Protein AF-A0A7X8SR75-F1 (afdb_monomer_lite)

Radius of gyration: 15.62 Å; chains: 1; bounding box: 55×25×36 Å

InterPro domains:
  IPR007347 Sporulation stage V, protein S [PF04232] (4-72)
  IPR036882 Alba-like domain superfamily [G3DSA:3.30.110.20] (2-87)

Secondary structure (DSSP, 8-state):
---EEEE-TT--HHHHHHHHHHHHHHSSEEEEEE-SHHHHHHHHHHHHHHHHHHHTTTEEEEEEEEEEE-TTS-EEEEEEEEEEE----------

Foldseek 3Di:
DADEAEFDLPDDLCVLLVVQVVSVVVDQKYKYKYADDSRVVSVVSNLVVNQVVVVVVQKGKDKDWDWDADPPRGIMIMIIIGIDRPDDPPPPPPD

Structure (mmCIF, N/CA/C/O backbone):
data_AF-A0A7X8SR75-F1
#
_entry.id   AF-A0A7X8SR75-F1
#
loop_
_atom_site.group_PDB
_atom_site.id
_atom_site.type_symbol
_atom_site.label_atom_id
_atom_site.label_alt_id
_atom_site.label_comp_id
_atom_site.label_asym_id
_atom_site.label_entity_id
_atom_site.label_seq_id
_atom_site.pdbx_PDB_ins_code
_atom_site.Cartn_x
_atom_site.Cartn_y
_atom_site.Cartn_z
_atom_site.occupancy
_atom_site.B_iso_or_equiv
_atom_site.auth_seq_id
_atom_site.auth_comp_id
_atom_site.auth_asym_id
_atom_site.auth_atom_id
_atom_site.pdbx_PDB_model_num
ATOM 1 N N . MET A 1 1 ? 6.138 17.805 3.101 1.00 40.94 1 MET A N 1
ATOM 2 C CA . MET A 1 1 ? 6.261 16.669 2.156 1.00 40.94 1 MET A CA 1
ATOM 3 C C . MET A 1 1 ? 5.336 15.555 2.616 1.00 40.94 1 MET A C 1
ATOM 5 O O . MET A 1 1 ? 5.477 15.113 3.746 1.00 40.94 1 MET A O 1
ATOM 9 N N . GLN A 1 2 ? 4.365 15.139 1.798 1.00 54.16 2 GLN A N 1
ATOM 10 C CA . GLN A 1 2 ? 3.563 13.950 2.118 1.00 54.16 2 GLN A CA 1
ATOM 11 C C . GLN A 1 2 ? 4.467 12.716 2.009 1.00 54.16 2 GLN A C 1
ATOM 13 O O . GLN A 1 2 ? 5.215 12.595 1.041 1.00 54.16 2 GLN A O 1
ATOM 18 N N . ASN A 1 3 ? 4.440 11.835 3.008 1.00 74.19 3 ASN A N 1
ATOM 19 C CA . ASN A 1 3 ? 5.282 10.642 3.031 1.00 74.19 3 ASN A CA 1
ATOM 20 C C . ASN A 1 3 ? 4.804 9.674 1.930 1.00 74.19 3 ASN A C 1
ATOM 22 O O . ASN A 1 3 ? 3.687 9.160 2.002 1.00 74.19 3 ASN A O 1
ATOM 26 N N . ILE A 1 4 ? 5.602 9.490 0.871 1.00 90.75 4 ILE A N 1
ATOM 27 C CA . ILE A 1 4 ? 5.271 8.613 -0.262 1.00 90.75 4 ILE A CA 1
ATOM 28 C C . ILE A 1 4 ? 5.921 7.252 -0.034 1.00 90.75 4 ILE A C 1
ATOM 30 O O . ILE A 1 4 ? 7.146 7.146 0.035 1.00 90.75 4 ILE A O 1
ATOM 34 N N . ILE A 1 5 ? 5.110 6.197 -0.004 1.00 95.50 5 ILE A N 1
ATOM 35 C CA . ILE A 1 5 ? 5.600 4.822 0.063 1.00 95.50 5 ILE A CA 1
ATOM 36 C C . ILE A 1 5 ? 5.888 4.328 -1.358 1.00 95.50 5 ILE A C 1
ATOM 38 O O . ILE A 1 5 ? 4.979 4.149 -2.171 1.00 95.50 5 ILE A O 1
ATOM 42 N N . LYS A 1 6 ? 7.165 4.094 -1.666 1.00 95.44 6 LYS A N 1
ATOM 43 C CA . LYS A 1 6 ? 7.581 3.481 -2.933 1.00 95.44 6 LYS A CA 1
ATOM 44 C C . LYS A 1 6 ? 7.431 1.964 -2.843 1.00 95.44 6 LYS A C 1
ATOM 46 O O . LYS A 1 6 ? 7.910 1.351 -1.893 1.00 95.44 6 LYS A O 1
ATOM 51 N N . VAL A 1 7 ? 6.784 1.369 -3.837 1.00 97.50 7 VAL A N 1
ATOM 52 C CA . VAL A 1 7 ? 6.520 -0.071 -3.910 1.00 97.50 7 VAL A CA 1
ATOM 53 C C . VAL A 1 7 ? 7.312 -0.671 -5.066 1.00 97.50 7 VAL A C 1
ATOM 55 O O . VAL A 1 7 ? 7.320 -0.126 -6.171 1.00 97.50 7 VAL A O 1
ATOM 58 N N . SER A 1 8 ? 7.956 -1.807 -4.811 1.00 97.31 8 SER A N 1
ATOM 59 C CA . SER A 1 8 ? 8.692 -2.600 -5.799 1.00 97.31 8 SER A CA 1
ATOM 60 C C . SER A 1 8 ? 8.098 -4.002 -5.944 1.00 97.31 8 SER A C 1
ATOM 62 O O . SER A 1 8 ? 7.227 -4.420 -5.178 1.00 97.31 8 SER A O 1
ATOM 64 N N . THR A 1 9 ? 8.597 -4.767 -6.911 1.00 97.94 9 THR A N 1
ATOM 65 C CA . THR A 1 9 ? 8.206 -6.167 -7.133 1.00 97.94 9 THR A CA 1
ATOM 66 C C . THR A 1 9 ? 8.529 -7.079 -5.944 1.00 97.94 9 THR A C 1
ATOM 68 O O . THR A 1 9 ? 7.800 -8.041 -5.710 1.00 97.94 9 THR A O 1
ATOM 71 N N . GLN A 1 10 ? 9.579 -6.763 -5.176 1.00 98.00 10 GLN A N 1
ATOM 72 C CA . GLN A 1 10 ? 10.014 -7.505 -3.982 1.00 98.00 10 GLN A CA 1
ATOM 73 C C . GLN A 1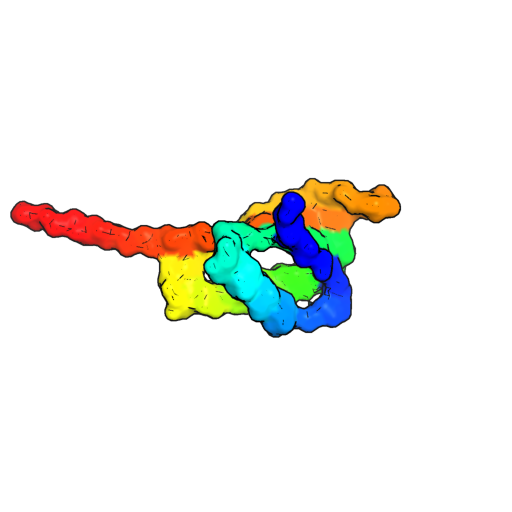 10 ? 9.308 -7.049 -2.697 1.00 98.00 10 GLN A C 1
ATOM 75 O O . GLN A 1 10 ? 9.579 -7.581 -1.620 1.00 98.00 10 GLN A O 1
ATOM 80 N N . THR A 1 11 ? 8.430 -6.044 -2.771 1.00 98.31 11 THR A N 1
ATOM 81 C CA . THR A 1 11 ? 7.724 -5.562 -1.584 1.00 98.31 11 THR A CA 1
ATOM 82 C C . THR A 1 11 ? 6.862 -6.672 -0.989 1.00 98.31 11 THR A C 1
ATOM 84 O O . THR A 1 11 ? 6.009 -7.250 -1.661 1.00 98.31 11 THR A O 1
ATOM 87 N N . ASN A 1 12 ? 7.068 -6.949 0.299 1.00 98.25 12 ASN A N 1
ATOM 88 C CA . ASN A 1 12 ? 6.237 -7.882 1.042 1.00 98.25 12 ASN A CA 1
ATOM 89 C C . ASN A 1 12 ? 4.877 -7.238 1.354 1.00 98.25 12 ASN A C 1
ATOM 91 O O . ASN A 1 12 ? 4.809 -6.212 2.033 1.00 98.25 12 ASN A O 1
ATOM 95 N N . VAL A 1 13 ? 3.808 -7.874 0.877 1.00 98.44 13 VAL A N 1
ATOM 96 C CA . VAL A 1 13 ? 2.424 -7.386 0.974 1.00 98.44 13 VAL A CA 1
ATOM 97 C C . VAL A 1 13 ? 2.013 -7.093 2.420 1.00 98.44 13 VAL A C 1
ATOM 99 O O . VAL A 1 13 ? 1.552 -5.994 2.714 1.00 98.44 13 VAL A O 1
ATOM 102 N N . GLN A 1 14 ? 2.266 -8.030 3.336 1.00 98.31 14 GLN A N 1
ATOM 103 C CA . GLN A 1 14 ? 1.856 -7.931 4.741 1.00 98.31 14 GLN A CA 1
ATOM 104 C C . GLN A 1 14 ? 2.585 -6.797 5.468 1.00 98.31 14 GLN A C 1
ATOM 106 O O . GLN A 1 14 ? 1.999 -6.056 6.260 1.00 98.31 14 GLN A O 1
ATOM 111 N N . ARG A 1 15 ? 3.886 -6.630 5.191 1.00 98.12 15 ARG A N 1
ATOM 112 C CA . ARG A 1 15 ? 4.667 -5.505 5.722 1.00 98.12 15 ARG A CA 1
ATOM 113 C C . ARG A 1 15 ? 4.143 -4.173 5.198 1.00 98.12 15 ARG A C 1
ATOM 115 O O . ARG A 1 15 ? 3.954 -3.258 5.993 1.00 98.12 15 ARG A O 1
ATOM 122 N N . LEU A 1 16 ? 3.860 -4.083 3.898 1.00 98.00 16 LEU A N 1
ATOM 123 C CA . LEU A 1 16 ? 3.301 -2.871 3.302 1.00 98.00 16 LEU A CA 1
ATOM 124 C C . LEU A 1 16 ? 1.918 -2.539 3.884 1.00 98.00 16 LEU A C 1
ATOM 126 O O . LEU A 1 16 ? 1.675 -1.385 4.223 1.00 98.00 16 LEU A O 1
ATOM 130 N N . ALA A 1 17 ? 1.048 -3.532 4.082 1.00 97.50 17 ALA A N 1
ATOM 131 C CA . ALA A 1 17 ? -0.261 -3.339 4.707 1.00 97.50 17 ALA A CA 1
ATOM 132 C C . ALA A 1 17 ? -0.140 -2.760 6.129 1.00 97.50 17 ALA A C 1
ATOM 134 O O . ALA A 1 17 ? -0.842 -1.808 6.474 1.00 97.50 17 ALA A O 1
ATOM 135 N N . LYS A 1 18 ? 0.810 -3.263 6.933 1.00 96.50 18 LYS A N 1
ATOM 136 C CA . LYS A 1 18 ? 1.115 -2.699 8.261 1.00 96.50 18 LYS A CA 1
ATOM 137 C C . LYS A 1 18 ? 1.625 -1.259 8.179 1.00 96.50 18 LYS A C 1
ATOM 139 O O . LYS A 1 18 ? 1.215 -0.430 8.988 1.00 96.50 18 LYS A O 1
ATOM 144 N N . SER A 1 19 ? 2.478 -0.939 7.205 1.00 96.00 19 SER A N 1
ATOM 145 C CA . SER A 1 19 ? 2.948 0.437 6.986 1.00 96.00 19 SER A CA 1
ATOM 146 C C . SER A 1 19 ? 1.815 1.382 6.576 1.00 96.00 19 SER A C 1
ATOM 148 O O . SER A 1 19 ? 1.765 2.509 7.066 1.00 96.00 19 SER A O 1
ATOM 150 N N . ILE A 1 20 ? 0.877 0.927 5.735 1.00 95.88 20 ILE A N 1
ATOM 151 C CA . ILE A 1 20 ? -0.338 1.683 5.389 1.00 95.88 20 ILE A CA 1
ATOM 152 C C . ILE A 1 20 ? -1.166 1.939 6.652 1.00 95.88 20 ILE A C 1
ATOM 154 O O . ILE A 1 20 ? -1.546 3.079 6.909 1.00 95.88 20 ILE A O 1
ATOM 158 N N . GLU A 1 21 ? -1.406 0.911 7.472 1.00 94.06 21 GLU A N 1
ATOM 159 C CA . GLU A 1 21 ? -2.148 1.057 8.727 1.00 94.06 21 GLU A CA 1
ATOM 160 C C . GLU A 1 21 ? -1.480 2.051 9.678 1.00 94.06 21 GLU A C 1
ATOM 162 O O . GLU A 1 21 ? -2.154 2.923 10.225 1.00 94.06 21 GLU A O 1
ATOM 167 N N . GLN A 1 22 ? -0.162 1.956 9.852 1.00 93.88 22 GLN A N 1
ATOM 168 C CA . GLN A 1 22 ? 0.591 2.876 10.699 1.00 93.88 22 GLN A CA 1
ATOM 169 C C . GLN A 1 22 ? 0.502 4.318 10.184 1.00 93.88 22 GLN A C 1
ATOM 171 O O . GLN A 1 22 ? 0.230 5.225 10.972 1.00 93.88 22 GLN A O 1
ATOM 176 N N . GLY A 1 23 ? 0.665 4.531 8.875 1.00 93.75 23 GLY A N 1
ATOM 177 C CA . GLY A 1 23 ? 0.531 5.855 8.266 1.00 93.75 23 GLY A CA 1
ATOM 178 C C . GLY A 1 23 ? -0.871 6.435 8.458 1.00 93.75 23 GLY A C 1
ATOM 179 O O . GLY A 1 23 ? -1.023 7.570 8.906 1.00 93.75 23 GLY A O 1
ATOM 180 N N . LEU A 1 24 ? -1.905 5.623 8.238 1.00 92.81 24 LEU A N 1
ATOM 181 C CA . LEU A 1 24 ? -3.299 6.017 8.435 1.00 92.81 24 LEU A CA 1
ATOM 182 C C . LEU A 1 24 ? -3.707 6.135 9.912 1.00 92.81 24 LEU A C 1
ATOM 184 O O . LEU A 1 24 ? -4.791 6.633 10.191 1.00 92.81 24 LEU A O 1
ATOM 188 N N . ARG A 1 25 ? -2.900 5.718 10.893 1.00 88.12 25 ARG A N 1
ATOM 189 C CA . ARG A 1 25 ? -3.169 6.059 12.306 1.00 88.12 25 ARG A CA 1
ATOM 190 C C . ARG A 1 25 ? -2.849 7.521 12.600 1.00 88.12 25 ARG A C 1
ATOM 192 O O . ARG A 1 25 ? -3.561 8.147 13.373 1.00 88.12 25 ARG A O 1
ATOM 199 N N . GLN A 1 26 ? -1.799 8.045 11.974 1.00 84.88 26 GLN A N 1
ATOM 200 C CA . GLN A 1 26 ? -1.271 9.387 12.232 1.00 84.88 26 GLN A CA 1
ATOM 201 C C . GLN A 1 26 ? -1.798 10.428 11.240 1.00 84.88 26 GLN A C 1
ATOM 203 O O . GLN A 1 26 ? -1.800 11.618 11.532 1.00 84.88 26 GLN A O 1
ATOM 208 N N . GLN A 1 27 ? -2.219 9.984 10.056 1.00 89.25 27 GLN A N 1
ATOM 209 C CA . GLN A 1 27 ? -2.606 10.841 8.941 1.00 89.25 27 GLN A CA 1
ATOM 210 C C . GLN A 1 27 ? -3.977 10.425 8.395 1.00 89.25 27 GLN A C 1
ATOM 212 O O . GLN A 1 27 ? -4.461 9.314 8.628 1.00 89.25 27 GLN A O 1
ATOM 217 N N . GLU A 1 28 ? -4.630 11.321 7.660 1.00 89.31 28 GLU A N 1
ATOM 218 C CA . GLU A 1 28 ? -5.903 11.018 6.988 1.00 89.31 28 GLU A CA 1
ATOM 219 C C . GLU A 1 28 ? -5.718 10.200 5.710 1.00 89.31 28 GLU A C 1
ATOM 221 O O . GLU A 1 28 ? -6.631 9.488 5.287 1.00 89.31 28 GLU A O 1
ATOM 226 N N . SER A 1 29 ? -4.528 10.281 5.111 1.00 93.69 29 SER A N 1
ATOM 227 C CA . SER A 1 29 ? -4.206 9.580 3.877 1.00 93.69 29 SER A CA 1
ATOM 228 C C . SER A 1 29 ? -2.754 9.133 3.814 1.00 93.69 29 SER A C 1
ATOM 230 O O . SER A 1 29 ? -1.894 9.689 4.493 1.00 93.69 29 SER A O 1
ATOM 232 N N . VAL A 1 30 ? -2.494 8.142 2.966 1.00 95.88 30 VAL A N 1
ATOM 233 C CA . VAL A 1 30 ? -1.155 7.656 2.618 1.00 95.88 30 VAL A CA 1
ATOM 234 C C . VAL A 1 30 ? -1.058 7.573 1.099 1.00 95.88 30 VAL A C 1
ATOM 236 O O . VAL A 1 30 ? -1.984 7.092 0.445 1.00 95.88 30 VAL A O 1
ATOM 239 N N . ASN A 1 31 ? 0.068 8.008 0.534 1.00 96.25 31 ASN A N 1
ATOM 240 C CA . ASN A 1 31 ? 0.329 7.880 -0.897 1.00 96.25 31 ASN A CA 1
ATOM 241 C C . ASN A 1 31 ? 1.287 6.727 -1.166 1.00 96.25 31 ASN A C 1
ATOM 243 O O . ASN A 1 31 ? 2.333 6.610 -0.526 1.00 96.25 31 ASN A O 1
ATOM 247 N N . LEU A 1 32 ? 0.955 5.916 -2.162 1.00 97.25 32 LEU A N 1
ATOM 248 C CA . LEU A 1 32 ? 1.785 4.826 -2.648 1.00 97.25 32 LEU A CA 1
ATOM 249 C C . LEU A 1 32 ? 2.118 5.043 -4.116 1.00 97.25 32 LEU A C 1
ATOM 251 O O . LEU A 1 32 ? 1.242 5.387 -4.903 1.00 97.25 32 LEU A O 1
ATOM 255 N N . VAL A 1 33 ? 3.357 4.768 -4.506 1.00 96.50 33 VAL A N 1
ATOM 256 C CA . VAL A 1 33 ? 3.799 4.868 -5.901 1.00 96.50 33 VAL A CA 1
ATOM 257 C C . VAL A 1 33 ? 4.462 3.565 -6.319 1.00 96.50 33 VAL A C 1
ATOM 259 O O . VAL A 1 33 ? 5.274 3.007 -5.585 1.00 96.50 33 VAL A O 1
ATOM 262 N N . SER A 1 34 ? 4.117 3.078 -7.508 1.00 97.00 34 SER A N 1
ATOM 263 C CA . SER A 1 34 ? 4.672 1.851 -8.085 1.00 97.00 34 SER A CA 1
ATOM 264 C C . SER A 1 34 ? 4.946 2.029 -9.575 1.00 97.00 34 SER A C 1
ATOM 266 O O . SER A 1 34 ? 4.120 2.616 -10.277 1.00 97.00 34 SER A O 1
ATOM 268 N N . VAL A 1 35 ? 6.041 1.449 -10.067 1.00 96.12 35 VAL A N 1
ATOM 269 C CA . VAL A 1 35 ? 6.371 1.378 -11.499 1.00 96.12 35 VAL A CA 1
ATOM 270 C C . VAL A 1 35 ? 6.328 -0.080 -11.951 1.00 96.12 35 VAL A C 1
ATOM 272 O O . VAL A 1 35 ? 6.936 -0.943 -11.320 1.00 96.12 35 VAL A O 1
ATOM 275 N N . GLY A 1 36 ? 5.626 -0.348 -13.052 1.00 95.31 36 GLY A N 1
ATOM 276 C CA . GLY A 1 36 ? 5.497 -1.688 -13.626 1.00 95.31 36 GLY A CA 1
ATOM 277 C C . GLY A 1 36 ? 4.457 -2.584 -12.937 1.00 95.31 36 GLY A C 1
ATOM 278 O O . GLY A 1 36 ? 4.055 -2.372 -11.789 1.00 95.31 36 GLY A O 1
ATOM 279 N N . ALA A 1 37 ? 4.020 -3.616 -13.663 1.00 96.44 37 ALA A N 1
ATOM 280 C CA . ALA A 1 37 ? 2.894 -4.470 -13.276 1.00 96.44 37 ALA A CA 1
ATOM 281 C C . ALA A 1 37 ? 3.138 -5.258 -11.979 1.00 96.44 37 ALA A C 1
ATOM 283 O O . ALA A 1 37 ? 2.246 -5.366 -11.140 1.00 96.44 37 ALA A O 1
ATOM 284 N N . GLY A 1 38 ? 4.353 -5.773 -11.767 1.00 97.81 38 GLY A N 1
ATOM 285 C CA .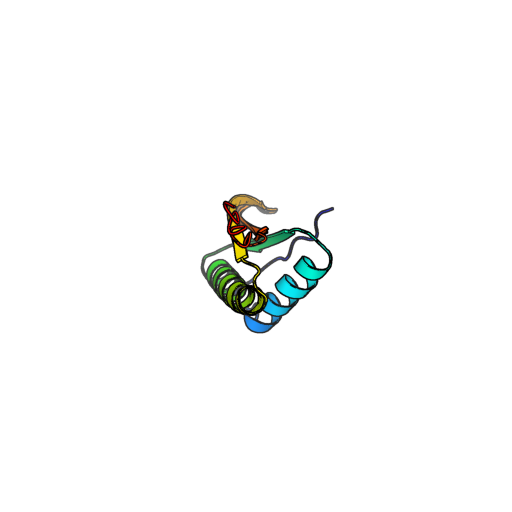 GLY A 1 38 ? 4.650 -6.557 -10.568 1.00 97.81 38 GLY A CA 1
ATOM 286 C C . GLY A 1 38 ? 4.613 -5.719 -9.284 1.00 97.81 38 GLY A C 1
ATOM 287 O O . GLY A 1 38 ? 4.037 -6.151 -8.291 1.00 97.81 38 GLY A O 1
ATOM 288 N N . ALA A 1 39 ? 5.146 -4.493 -9.308 1.00 97.81 39 ALA A N 1
ATOM 289 C CA . ALA A 1 39 ? 5.058 -3.580 -8.168 1.00 97.81 39 ALA A CA 1
ATOM 290 C C . ALA A 1 39 ? 3.614 -3.111 -7.925 1.00 97.81 39 ALA A C 1
ATOM 292 O O . ALA A 1 39 ? 3.177 -3.020 -6.777 1.00 97.81 39 ALA A O 1
ATOM 293 N N . LEU A 1 40 ? 2.851 -2.864 -8.998 1.00 97.94 40 LEU A N 1
ATOM 294 C CA . LEU A 1 40 ? 1.423 -2.557 -8.903 1.00 97.94 40 LEU A CA 1
ATOM 295 C C . LEU A 1 40 ? 0.645 -3.703 -8.238 1.00 97.94 40 LEU A C 1
ATOM 297 O O . LEU A 1 40 ? -0.158 -3.445 -7.346 1.00 97.94 40 LEU A O 1
ATOM 301 N N . ASN A 1 41 ? 0.920 -4.955 -8.612 1.00 98.19 41 ASN A N 1
ATOM 302 C CA . ASN A 1 41 ? 0.298 -6.134 -8.007 1.00 98.19 41 ASN A CA 1
ATOM 303 C C . ASN A 1 41 ? 0.545 -6.192 -6.490 1.00 98.19 41 ASN A C 1
ATOM 305 O O . ASN A 1 41 ? -0.403 -6.358 -5.723 1.00 98.19 41 ASN A O 1
ATOM 309 N N . GLN A 1 42 ? 1.790 -5.979 -6.039 1.00 98.56 42 GLN A N 1
ATOM 310 C CA . GLN A 1 42 ? 2.089 -5.937 -4.599 1.00 98.56 42 GLN A CA 1
ATOM 311 C C . GLN A 1 42 ? 1.368 -4.784 -3.897 1.00 98.56 42 GLN A C 1
ATOM 313 O O . GLN A 1 42 ? 0.806 -4.970 -2.817 1.00 98.56 42 GLN A O 1
ATOM 318 N N . LYS A 1 43 ? 1.338 -3.604 -4.530 1.00 98.38 43 LYS A N 1
ATOM 319 C CA . LYS A 1 43 ? 0.642 -2.423 -4.010 1.00 98.38 43 LYS A CA 1
ATOM 320 C C . LYS A 1 43 ? -0.848 -2.701 -3.800 1.00 98.38 43 LYS A C 1
ATOM 322 O O . LYS A 1 43 ? -1.357 -2.442 -2.716 1.00 98.38 43 LYS A O 1
ATOM 327 N N . ILE A 1 44 ? -1.539 -3.236 -4.807 1.00 98.25 44 ILE A N 1
ATOM 328 C CA . ILE A 1 44 ? -2.985 -3.494 -4.734 1.00 98.25 44 ILE A CA 1
ATOM 329 C C . ILE A 1 44 ? -3.305 -4.586 -3.710 1.00 98.25 44 ILE A C 1
ATOM 331 O O . ILE A 1 44 ? -4.198 -4.388 -2.889 1.00 98.25 44 ILE A O 1
ATOM 335 N N . LYS A 1 45 ? -2.537 -5.684 -3.676 1.00 98.38 45 LYS A N 1
ATOM 336 C CA . LYS A 1 45 ? -2.697 -6.725 -2.646 1.00 98.38 45 LYS A CA 1
ATOM 337 C C . LYS A 1 45 ? -2.583 -6.150 -1.231 1.00 98.38 45 LYS A C 1
ATOM 339 O O . LYS A 1 45 ? -3.400 -6.473 -0.375 1.00 98.38 45 LYS A O 1
ATOM 344 N N . ALA A 1 46 ? -1.607 -5.271 -0.995 1.00 98.38 46 ALA A N 1
ATOM 345 C CA . ALA A 1 46 ? -1.383 -4.687 0.327 1.00 98.38 46 ALA A CA 1
ATOM 346 C C . ALA A 1 46 ? -2.475 -3.687 0.713 1.00 98.38 46 ALA A C 1
ATOM 348 O O . ALA A 1 46 ? -2.869 -3.628 1.876 1.00 98.38 46 ALA A O 1
ATOM 349 N N . VAL A 1 47 ? -2.977 -2.923 -0.263 1.00 97.44 47 VAL A N 1
ATOM 350 C CA . VAL A 1 47 ? -4.132 -2.045 -0.072 1.00 97.44 47 VAL A CA 1
ATOM 351 C C . VAL A 1 47 ? -5.341 -2.869 0.361 1.00 97.44 47 VAL A C 1
ATOM 353 O O . VAL A 1 47 ? -5.874 -2.577 1.422 1.00 97.44 47 VAL A O 1
ATOM 356 N N . ILE A 1 48 ? -5.700 -3.927 -0.378 1.00 97.81 48 ILE A N 1
ATOM 357 C CA . ILE A 1 48 ? -6.831 -4.819 -0.054 1.00 97.81 48 ILE A CA 1
ATOM 358 C C . ILE A 1 48 ? -6.689 -5.416 1.352 1.00 97.81 48 ILE A C 1
ATOM 360 O O . ILE A 1 48 ? -7.646 -5.449 2.127 1.00 97.81 48 ILE A O 1
ATOM 364 N N . GLU A 1 49 ? -5.487 -5.869 1.706 1.00 97.44 49 GLU A N 1
ATOM 365 C CA . GLU A 1 49 ? -5.221 -6.420 3.032 1.00 97.44 49 GLU A CA 1
ATOM 366 C C . GLU A 1 49 ? -5.411 -5.369 4.140 1.00 97.44 49 GLU A C 1
ATOM 368 O O . GLU A 1 49 ? -6.043 -5.647 5.163 1.00 97.44 49 GLU A O 1
ATOM 373 N N . ALA A 1 50 ? -4.916 -4.143 3.935 1.00 96.06 50 ALA A N 1
ATOM 374 C CA . ALA A 1 50 ? -5.146 -3.037 4.858 1.00 96.06 50 ALA A CA 1
ATOM 375 C C . ALA A 1 50 ? -6.644 -2.706 4.968 1.00 96.06 50 ALA A C 1
ATOM 377 O O . ALA A 1 50 ? -7.137 -2.512 6.079 1.00 96.06 50 ALA A O 1
ATOM 378 N N . SER A 1 51 ? -7.391 -2.716 3.861 1.00 95.25 51 SER A N 1
ATOM 379 C CA . SER A 1 51 ? -8.845 -2.504 3.852 1.00 95.25 51 SER A CA 1
ATOM 380 C C . SER A 1 51 ? -9.564 -3.470 4.780 1.00 95.25 51 SER A C 1
ATOM 382 O O . SER A 1 51 ? -10.365 -3.029 5.600 1.00 95.25 51 SER A O 1
ATOM 384 N N . GLY A 1 52 ? -9.239 -4.766 4.712 1.00 94.75 52 GLY A N 1
ATOM 385 C CA . GLY A 1 52 ? -9.816 -5.772 5.605 1.00 94.75 52 GLY A CA 1
ATOM 386 C C . GLY A 1 52 ? -9.550 -5.461 7.082 1.00 94.75 52 GLY A C 1
ATOM 387 O O . GLY A 1 52 ? -10.459 -5.537 7.905 1.00 94.75 52 GLY A O 1
ATOM 388 N N . ARG A 1 53 ? -8.329 -5.017 7.414 1.00 93.62 53 ARG A N 1
ATOM 389 C CA . ARG A 1 53 ? -7.937 -4.635 8.787 1.00 93.62 53 ARG A CA 1
ATOM 390 C C . ARG A 1 53 ? -8.639 -3.372 9.307 1.00 93.62 53 ARG A C 1
ATOM 392 O O . ARG A 1 53 ? -8.759 -3.215 10.520 1.00 93.62 53 ARG A O 1
ATOM 399 N N . PHE A 1 54 ? -9.037 -2.446 8.433 1.00 92.50 54 PHE A N 1
ATOM 400 C CA . PHE A 1 54 ? -9.803 -1.250 8.816 1.00 92.50 54 PHE A CA 1
ATOM 401 C C . PHE A 1 54 ? -11.305 -1.517 8.860 1.00 92.50 54 PHE A C 1
ATOM 403 O O . PHE A 1 54 ? -11.986 -0.996 9.744 1.00 92.50 54 PHE A O 1
ATOM 410 N N . TYR A 1 55 ? -11.805 -2.371 7.969 1.00 91.38 55 TYR A N 1
ATOM 411 C CA . TYR A 1 55 ? -13.213 -2.743 7.934 1.00 91.38 55 TYR A CA 1
ATOM 412 C C . TYR A 1 55 ? -13.649 -3.413 9.242 1.00 91.38 55 TYR A C 1
ATO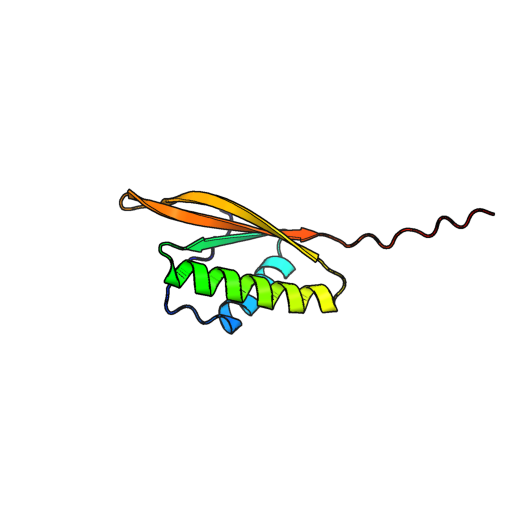M 414 O O . TYR A 1 55 ? -14.683 -3.051 9.798 1.00 91.38 55 TYR A O 1
ATOM 422 N N . THR A 1 56 ? -12.809 -4.281 9.821 1.00 88.50 56 THR A N 1
ATOM 423 C CA . THR A 1 56 ? -13.052 -4.879 11.152 1.00 88.50 56 THR A CA 1
ATOM 424 C C . THR A 1 56 ? -13.096 -3.858 12.296 1.00 88.50 56 THR A C 1
ATOM 426 O O . THR A 1 56 ? -13.507 -4.196 13.402 1.00 88.50 56 THR A O 1
ATOM 429 N N . LYS A 1 57 ? -12.699 -2.606 12.042 1.00 88.44 57 LYS A N 1
ATOM 430 C CA . LYS A 1 57 ? -12.745 -1.474 12.981 1.00 88.44 57 LYS A CA 1
ATOM 431 C C . LYS A 1 57 ? -13.827 -0.448 12.610 1.00 88.44 57 LYS A C 1
ATOM 433 O O . LYS A 1 57 ? -13.796 0.667 13.123 1.00 88.44 57 LYS A O 1
ATOM 438 N N . GLY A 1 58 ? -14.737 -0.780 11.690 1.00 88.44 58 GLY A N 1
ATOM 439 C CA . GLY A 1 58 ? -15.808 0.118 11.236 1.00 88.44 58 GLY A CA 1
ATOM 440 C C . GLY A 1 58 ? -15.333 1.278 10.354 1.00 88.44 58 GLY A C 1
ATOM 441 O O . GLY A 1 58 ? -16.045 2.267 10.189 1.00 88.44 58 GLY A O 1
ATOM 442 N N . VAL A 1 59 ? -14.126 1.187 9.790 1.00 90.69 59 VAL A N 1
ATOM 443 C CA . VAL A 1 59 ? -13.558 2.216 8.914 1.00 90.69 59 VAL A CA 1
ATOM 444 C C . VAL A 1 59 ? -13.453 1.663 7.501 1.00 90.69 59 VAL A C 1
ATOM 446 O O . VAL A 1 59 ? -12.861 0.608 7.275 1.00 90.69 59 VAL A O 1
ATOM 449 N N . LYS A 1 60 ? -13.991 2.395 6.528 1.00 93.12 60 LYS A N 1
ATOM 450 C CA . LYS A 1 60 ? -13.809 2.077 5.112 1.00 93.12 60 LYS A CA 1
ATOM 451 C C . LYS A 1 60 ? -12.569 2.800 4.602 1.00 93.12 60 LYS A C 1
ATOM 453 O O . LYS A 1 60 ? -12.282 3.913 5.031 1.00 93.12 60 LYS A O 1
ATOM 458 N N . LEU A 1 61 ? -11.827 2.181 3.691 1.00 94.38 61 LEU A N 1
ATOM 459 C CA . LEU A 1 61 ? -10.775 2.873 2.954 1.00 94.38 61 LEU A CA 1
ATOM 460 C C . LEU A 1 61 ? -11.232 3.128 1.515 1.00 94.38 61 LEU A C 1
ATOM 462 O O . LEU A 1 61 ? -11.820 2.240 0.889 1.00 94.38 61 LEU A O 1
ATOM 466 N N . SER A 1 62 ? -10.938 4.317 0.995 1.00 94.94 62 SER A N 1
ATOM 467 C CA . SER A 1 62 ? -11.076 4.652 -0.425 1.00 94.94 62 SER A CA 1
ATOM 468 C C . SER A 1 62 ? -9.720 4.905 -1.066 1.00 94.94 62 SER A C 1
ATOM 470 O O . SER A 1 62 ? -8.732 5.213 -0.391 1.00 94.94 62 SER A O 1
ATOM 472 N N . TYR A 1 63 ? -9.653 4.717 -2.385 1.00 94.31 63 TYR A N 1
ATOM 473 C CA . TYR A 1 63 ? -8.405 4.774 -3.139 1.00 94.31 63 TYR A CA 1
ATOM 474 C C . TYR A 1 63 ? -8.609 5.557 -4.422 1.00 94.31 63 TYR A C 1
ATOM 476 O O . TYR A 1 63 ? -9.516 5.262 -5.194 1.00 94.31 63 TYR A O 1
ATOM 484 N N . ASN A 1 64 ? -7.720 6.512 -4.666 1.00 95.69 64 ASN A N 1
ATOM 485 C CA . ASN A 1 64 ? -7.682 7.271 -5.906 1.00 95.69 64 ASN A CA 1
ATOM 486 C C . ASN A 1 64 ? -6.388 6.950 -6.644 1.00 95.69 64 ASN A C 1
ATOM 488 O O . ASN A 1 64 ? -5.297 7.169 -6.110 1.00 95.69 64 ASN A O 1
ATOM 492 N N . HIS A 1 65 ? -6.516 6.412 -7.854 1.00 96.12 65 HIS A N 1
ATOM 493 C CA . HIS A 1 65 ? -5.388 6.061 -8.709 1.00 96.12 65 HIS A CA 1
ATOM 494 C C . HIS A 1 65 ? -5.145 7.150 -9.748 1.00 96.12 65 HIS A C 1
ATOM 496 O O . HIS A 1 65 ? -6.087 7.667 -10.343 1.00 96.12 65 HIS A O 1
ATOM 502 N N . SER A 1 66 ? -3.880 7.464 -9.998 1.00 96.62 66 SER A N 1
ATOM 503 C CA . SER A 1 66 ? -3.487 8.379 -11.066 1.00 96.62 66 SER A CA 1
ATOM 504 C C . SER A 1 66 ? -2.147 7.978 -11.666 1.00 96.62 66 SER A C 1
ATOM 506 O O . SER A 1 66 ? -1.298 7.380 -10.999 1.00 96.62 66 SER A O 1
ATOM 508 N N . PHE A 1 67 ? -1.947 8.309 -12.938 1.00 96.19 67 PHE A N 1
ATOM 509 C CA . PHE A 1 67 ? -0.619 8.258 -13.533 1.00 96.19 67 PHE A CA 1
ATOM 510 C C . PHE A 1 67 ? 0.203 9.452 -13.057 1.00 96.19 67 PHE A C 1
ATOM 512 O O . PHE A 1 67 ? -0.308 10.562 -12.918 1.00 96.19 67 PHE A O 1
ATOM 519 N N . THR A 1 68 ? 1.483 9.218 -12.804 1.00 93.62 68 THR A N 1
ATOM 520 C CA . THR A 1 68 ? 2.449 10.272 -12.504 1.00 93.62 68 THR A CA 1
ATOM 521 C C . THR A 1 68 ? 3.763 9.953 -13.184 1.00 93.62 68 THR A C 1
ATOM 523 O O . THR A 1 68 ? 4.168 8.792 -13.259 1.00 93.62 68 THR A O 1
ATOM 526 N N . ASN A 1 69 ? 4.460 10.986 -13.632 1.00 91.19 69 ASN A N 1
ATOM 527 C CA . ASN A 1 69 ? 5.842 10.833 -14.053 1.00 91.19 69 ASN A CA 1
ATOM 528 C C . ASN A 1 69 ? 6.722 10.702 -12.810 1.00 91.19 69 ASN A C 1
ATOM 530 O O . ASN A 1 69 ? 6.480 11.354 -11.789 1.00 91.19 69 ASN A O 1
ATOM 534 N N . VAL A 1 70 ? 7.725 9.839 -12.892 1.00 85.69 70 VAL A N 1
ATOM 535 C CA . VAL A 1 70 ? 8.811 9.768 -11.913 1.00 85.69 70 VAL A CA 1
ATOM 536 C C . VAL A 1 70 ? 10.130 10.086 -12.609 1.00 85.69 70 VAL A C 1
ATOM 538 O O . VAL A 1 70 ? 10.197 10.140 -13.838 1.00 85.69 70 VAL A O 1
ATOM 541 N N . SER A 1 71 ? 11.178 10.315 -11.819 1.00 78.88 71 SER A N 1
ATOM 542 C CA . SER A 1 71 ? 12.547 10.440 -12.324 1.00 78.88 71 SER A CA 1
ATOM 543 C C . SER A 1 71 ? 12.864 9.296 -13.300 1.00 78.88 71 SER A C 1
ATOM 545 O O . SER A 1 71 ? 12.372 8.179 -13.127 1.00 78.88 71 SER A O 1
ATOM 547 N N . ASP A 1 72 ? 13.648 9.595 -14.335 1.00 78.50 72 ASP A N 1
ATOM 548 C CA . ASP A 1 72 ? 14.013 8.681 -15.433 1.00 78.50 72 ASP A CA 1
ATOM 549 C C . ASP A 1 72 ? 12.931 8.481 -16.513 1.00 78.50 72 ASP A C 1
ATOM 551 O O . ASP A 1 72 ? 12.970 7.503 -17.258 1.00 78.50 72 ASP A O 1
ATOM 555 N N . GLY A 1 73 ? 11.947 9.384 -16.607 1.00 80.75 73 GLY A N 1
ATOM 556 C CA . GLY A 1 73 ? 10.946 9.383 -17.686 1.00 80.75 73 GLY A CA 1
ATOM 557 C C . GLY A 1 73 ? 9.944 8.225 -17.628 1.00 80.75 73 GLY A C 1
ATOM 558 O O . GLY A 1 73 ? 9.185 8.006 -18.569 1.00 80.75 73 GLY A O 1
ATOM 559 N N . LYS A 1 74 ? 9.926 7.467 -16.528 1.00 87.69 74 LYS A N 1
ATOM 560 C CA . LYS A 1 74 ? 9.005 6.343 -16.343 1.00 87.69 74 LYS A CA 1
ATOM 561 C C . LYS A 1 74 ? 7.640 6.845 -15.887 1.00 87.69 74 LYS A C 1
ATOM 563 O O . LYS A 1 74 ? 7.533 7.733 -15.039 1.00 87.69 74 LYS A O 1
ATOM 568 N N . VAL A 1 75 ? 6.592 6.199 -16.391 1.00 92.06 75 VAL A N 1
ATOM 569 C CA . VAL A 1 75 ? 5.228 6.388 -15.895 1.00 92.06 75 VAL A CA 1
ATOM 570 C C . VAL A 1 75 ? 5.009 5.461 -14.703 1.00 92.06 75 VAL A C 1
ATOM 572 O O . VAL A 1 75 ? 5.159 4.239 -14.795 1.00 92.06 75 VAL A O 1
ATOM 575 N N . ALA A 1 76 ? 4.659 6.049 -13.567 1.00 95.38 76 ALA A N 1
ATOM 576 C CA . ALA A 1 76 ? 4.265 5.343 -12.363 1.00 95.38 76 ALA A CA 1
ATOM 577 C C . ALA A 1 76 ? 2.758 5.469 -12.134 1.00 95.38 76 ALA A C 1
ATOM 579 O O . ALA A 1 76 ? 2.105 6.397 -12.609 1.00 95.38 76 ALA A O 1
ATOM 580 N N . ILE A 1 77 ? 2.216 4.552 -11.339 1.00 97.38 77 ILE A N 1
ATOM 581 C CA . ILE A 1 77 ? 0.852 4.659 -10.821 1.00 97.38 77 ILE A CA 1
ATOM 582 C C . ILE A 1 77 ? 0.952 5.105 -9.369 1.00 97.38 77 ILE A C 1
ATOM 584 O O . ILE A 1 77 ? 1.465 4.364 -8.518 1.00 97.38 77 ILE A O 1
ATOM 588 N N . SER A 1 78 ? 0.433 6.295 -9.094 1.00 96.81 78 SER A N 1
ATOM 589 C CA . SER A 1 78 ? 0.195 6.803 -7.750 1.00 96.81 78 SER A CA 1
ATOM 590 C C . SER A 1 78 ? -1.159 6.311 -7.241 1.00 96.81 78 SER A C 1
ATOM 592 O O . SER A 1 78 ? -2.118 6.183 -8.001 1.00 96.81 78 SER A O 1
ATOM 594 N N . THR A 1 79 ? -1.234 5.993 -5.955 1.00 97.62 79 THR A N 1
ATOM 595 C CA . THR A 1 79 ? -2.466 5.632 -5.259 1.00 97.62 79 THR A CA 1
ATOM 596 C C . THR A 1 79 ? -2.532 6.425 -3.967 1.00 97.62 79 THR A C 1
ATOM 598 O O . THR A 1 79 ? -1.705 6.208 -3.081 1.00 97.62 79 THR A O 1
ATOM 601 N N . LYS A 1 80 ? -3.532 7.291 -3.829 1.00 96.62 80 LYS A N 1
ATOM 602 C CA . LYS A 1 80 ? -3.860 7.921 -2.549 1.00 96.62 80 LYS A CA 1
ATOM 603 C C . LYS A 1 80 ? -4.897 7.072 -1.829 1.00 96.62 80 LYS A C 1
ATOM 605 O O . LYS A 1 80 ? -5.986 6.878 -2.358 1.00 96.62 80 LYS A O 1
ATOM 610 N N . VAL A 1 81 ? -4.554 6.576 -0.646 1.00 96.44 81 VAL A N 1
ATOM 611 C CA . VAL A 1 81 ? -5.439 5.803 0.236 1.00 96.44 81 VAL A CA 1
ATOM 612 C C . VAL A 1 81 ? -5.966 6.731 1.318 1.00 96.44 81 VAL A C 1
ATOM 614 O O . VAL A 1 81 ? -5.164 7.403 1.964 1.00 96.44 81 VAL A O 1
ATOM 617 N N . LEU A 1 82 ? -7.279 6.770 1.525 1.00 94.62 82 LEU A N 1
ATOM 618 C CA . LEU A 1 82 ? -7.948 7.637 2.497 1.00 94.62 82 LEU A CA 1
ATOM 619 C C . LEU A 1 82 ? -8.839 6.813 3.427 1.00 94.62 82 LEU A C 1
ATOM 621 O O . LEU A 1 82 ? -9.367 5.779 3.022 1.00 94.62 82 LEU A O 1
ATOM 625 N N . LYS A 1 83 ? -9.024 7.285 4.662 1.00 91.56 83 LYS A N 1
ATOM 626 C CA . LYS A 1 83 ? -10.042 6.749 5.577 1.00 91.56 83 LYS A CA 1
ATOM 627 C C . LYS A 1 83 ? -11.376 7.449 5.341 1.00 91.56 83 LYS A C 1
ATOM 629 O O . LYS A 1 83 ? -11.449 8.672 5.393 1.00 91.56 83 LYS A O 1
ATOM 634 N N . GLU A 1 84 ? -12.434 6.669 5.204 1.00 86.81 84 GLU A N 1
ATOM 635 C CA . GLU A 1 84 ? -13.820 7.120 5.220 1.00 86.81 84 GLU A CA 1
ATOM 636 C C . GLU A 1 84 ? -14.478 6.605 6.501 1.00 86.81 84 GLU A C 1
ATOM 638 O O . GLU A 1 84 ? 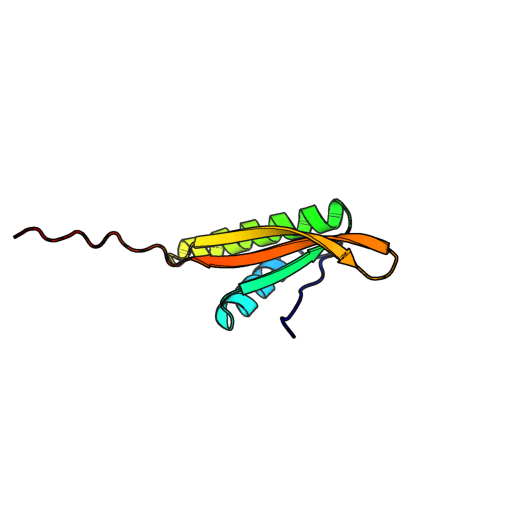-14.500 5.397 6.773 1.00 86.81 84 GLU A O 1
ATOM 643 N N . ARG A 1 85 ? -15.020 7.520 7.315 1.00 73.25 85 ARG A N 1
ATOM 644 C CA . ARG A 1 85 ? -15.904 7.112 8.409 1.00 73.25 85 ARG A CA 1
ATOM 645 C C . ARG A 1 85 ? -17.173 6.558 7.779 1.00 73.25 85 ARG A C 1
ATOM 647 O O . ARG A 1 85 ? -17.855 7.270 7.048 1.00 73.25 85 ARG A O 1
ATOM 654 N N . ILE A 1 86 ? -17.492 5.305 8.079 1.00 73.94 86 ILE A N 1
ATOM 655 C CA . ILE A 1 86 ? -18.819 4.779 7.791 1.00 73.94 86 ILE A CA 1
ATOM 656 C C . ILE A 1 86 ? -19.736 5.481 8.789 1.00 73.94 86 ILE A C 1
ATOM 658 O O . ILE A 1 86 ? -19.695 5.193 9.984 1.00 73.94 86 ILE A O 1
ATOM 662 N N . GLY A 1 87 ? -20.484 6.481 8.324 1.00 59.59 87 GLY A N 1
ATOM 663 C CA . GLY A 1 87 ? -21.544 7.058 9.134 1.00 59.59 87 GLY A CA 1
ATOM 664 C C . GLY A 1 87 ? -22.505 5.935 9.498 1.00 59.59 87 GLY A C 1
ATOM 665 O O . GLY A 1 87 ? -23.082 5.313 8.607 1.00 59.59 87 GLY A O 1
ATOM 666 N N . LEU A 1 88 ? -22.662 5.652 10.793 1.00 54.38 88 LEU A N 1
ATOM 667 C CA . LEU A 1 88 ? -23.885 5.011 11.256 1.00 54.38 88 LEU A CA 1
ATOM 668 C C . LEU A 1 88 ? -25.008 5.910 10.747 1.00 54.38 88 LEU A C 1
ATOM 670 O O . LEU A 1 88 ? -24.997 7.109 11.034 1.00 54.38 88 LEU A O 1
ATOM 674 N N . ILE A 1 89 ? -25.923 5.357 9.949 1.00 56.22 89 ILE A N 1
ATOM 675 C CA . ILE A 1 89 ? -27.204 6.009 9.691 1.00 56.22 89 ILE A CA 1
ATOM 676 C C . ILE A 1 89 ? -27.725 6.344 11.084 1.00 56.22 89 ILE A C 1
ATOM 678 O O . ILE A 1 89 ? -27.986 5.433 11.871 1.00 56.22 89 ILE A O 1
ATOM 682 N N . GLN A 1 90 ? -27.767 7.631 11.439 1.00 49.56 90 GLN A N 1
ATOM 683 C CA . GLN A 1 90 ? -28.487 8.033 12.631 1.00 49.56 90 GLN A CA 1
ATOM 684 C C . GLN A 1 90 ? -29.918 7.631 12.3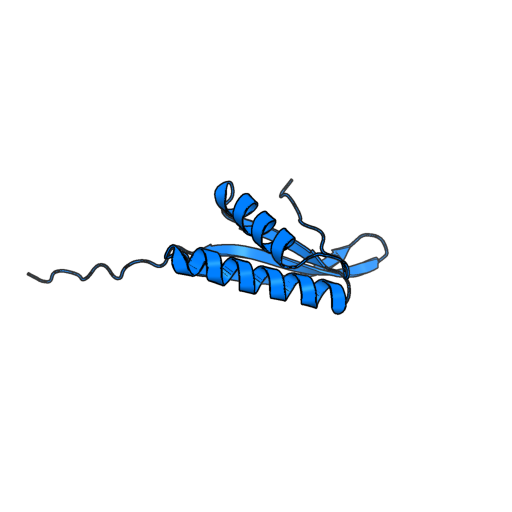31 1.00 49.56 90 GLN A C 1
ATOM 686 O O . GLN A 1 90 ? -30.564 8.258 11.492 1.00 49.56 90 GLN A O 1
ATOM 691 N N . ALA A 1 91 ? -30.360 6.518 12.923 1.00 53.41 91 ALA A N 1
ATOM 692 C CA . ALA A 1 91 ? -31.761 6.173 12.974 1.00 53.41 91 ALA A CA 1
ATOM 693 C C . ALA A 1 91 ? -32.420 7.410 13.564 1.00 53.41 91 ALA A C 1
ATOM 695 O O . ALA A 1 91 ? -32.248 7.716 14.743 1.00 53.41 91 ALA A O 1
ATOM 696 N N . THR A 1 92 ? -33.030 8.205 12.692 1.00 48.97 92 THR A N 1
ATOM 697 C CA . THR A 1 92 ? -33.798 9.358 13.102 1.00 48.97 92 THR A CA 1
ATOM 698 C C . THR A 1 92 ? -34.941 8.731 13.870 1.00 48.97 92 THR A C 1
ATOM 700 O O . THR A 1 92 ? -35.824 8.111 13.282 1.00 48.97 92 THR A O 1
ATOM 703 N N . SER A 1 93 ? -34.834 8.756 15.194 1.00 54.28 93 SER A N 1
ATOM 704 C CA . SER A 1 93 ? -35.927 8.467 16.101 1.00 54.28 93 SER A CA 1
ATOM 705 C C . SER A 1 93 ? -36.986 9.521 15.812 1.00 54.28 93 SER A C 1
ATOM 707 O O . SER A 1 93 ? -36.963 10.611 16.382 1.00 54.28 93 SER A O 1
ATOM 709 N N . ALA A 1 94 ? -37.824 9.231 14.818 1.00 47.12 94 ALA A N 1
ATOM 710 C CA . ALA A 1 94 ? -39.088 9.900 14.625 1.00 47.12 94 ALA A CA 1
ATOM 711 C C . ALA A 1 94 ? -39.934 9.530 15.846 1.00 47.12 94 ALA A C 1
ATOM 713 O O . ALA A 1 94 ? -40.206 8.351 16.083 1.00 47.12 94 ALA A O 1
ATOM 714 N N . LEU A 1 95 ? -40.174 10.560 16.656 1.00 46.59 95 LEU A N 1
ATOM 715 C CA . LEU A 1 95 ? -41.106 10.600 17.777 1.00 46.59 95 LEU A CA 1
ATOM 716 C C . LEU A 1 95 ? -42.504 10.136 17.357 1.00 46.59 95 LEU A C 1
ATOM 718 O O . LEU A 1 95 ? -42.890 10.431 16.202 1.00 46.59 95 LEU A O 1
#

pLDDT: mean 88.67, std 14.66, range [40.94, 98.56]

Sequence (95 aa):
MQNIIKVSTQTNVQRL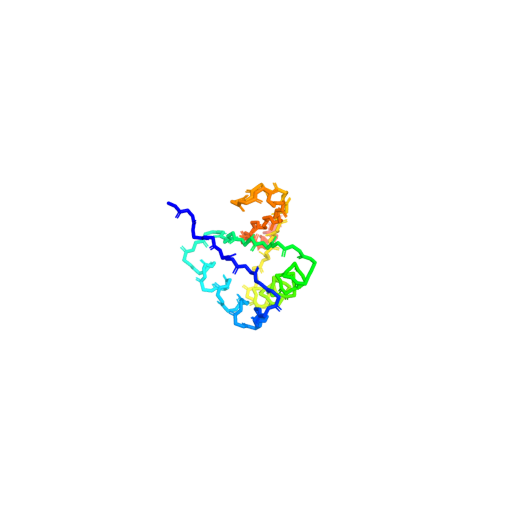AKSIEQGLRQQESVNLVSVGAGALNQKIKAVIEASGRFYTKGVKLSYNHSFTNVSDGKVAISTKVLKERIGLIQATSAL

Organism: NCBI:txid2726742